Protein AF-A0A0P7UTW6-F1 (afdb_monomer_lite)

pLDDT: mean 82.5, std 15.37, range [36.78, 97.5]

Foldseek 3Di:
DFQPQWDWDKDWDPDPPQQATKIKIWIARNPPRDTLDIDIGGSWADPKAWDDDGQKIKIWIQRSVVRFIKIKMKGWAPPPDDDDPPDDDPVPDPDRTDIDMDMDTDHFDFDYKYWDDDPVRPDQIWIWTFTPDVPDPPWTKIWTWRDDPVDTDIDTDGD

Sequence (159 aa):
YLNPNLLAVVTESVDTHQERSFVGVFLIDGVTGRIIHEAVQRKARGPIHLVHSENWVVYEYWNAKSRRNEFSVLELFEGTELYNSTVFSSLDRPHLPQVLQQSYIFPSSISTMEATLTEKGITSRHLLGQCCLGMGPTYHTFVAVAVSIQKLYSLFYVT

Secondary structure (DSSP, 8-state):
---TTEEEEEEE-S---TTT-EEEEEEEETTT--EEEEEEEETEEEEEEEEEETTEEEEEEEETTTTEEEEEEEEEE--SS-S-SS---STT--SPPEEEEEEEEESS-EEEEEE---TTS-SPP-EEEEE--SSTTT--EEEEEEEETTEEEEEEE--

Organism: Scleropages formosus (NCBI:txid113540)

InterPro domains:
  IPR011678 ER membrane protein complex subunit 1, C-terminal [PF07774] (1-128)
  IPR026895 ER membrane protein complex subunit 1 [PTHR21573] (1-128)

Structure (mmCIF, N/CA/C/O backbone):
data_AF-A0A0P7UTW6-F1
#
_entry.id   AF-A0A0P7UTW6-F1
#
loop_
_atom_site.group_PDB
_atom_site.id
_atom_site.type_symbol
_atom_site.label_atom_id
_atom_site.label_alt_id
_atom_site.label_comp_id
_atom_site.label_asym_id
_atom_site.label_entity_id
_atom_site.label_seq_id
_atom_site.pdbx_PDB_ins_code
_atom_site.Cartn_x
_atom_site.Cartn_y
_atom_site.Cartn_z
_atom_site.occupancy
_atom_site.B_iso_or_equiv
_atom_site.auth_seq_id
_atom_site.auth_comp_id
_atom_site.auth_asym_id
_atom_site.auth_atom_id
_atom_site.pdbx_PDB_model_num
ATOM 1 N N . TYR A 1 1 ? -11.214 4.883 7.685 1.00 86.38 1 TYR A N 1
ATOM 2 C CA . TYR A 1 1 ? -11.867 3.596 7.396 1.00 86.38 1 TYR A CA 1
ATOM 3 C C . TYR A 1 1 ? -10.992 2.495 7.928 1.00 86.38 1 TYR A C 1
ATOM 5 O O . TYR A 1 1 ? -9.872 2.358 7.458 1.00 86.38 1 TYR A O 1
ATOM 13 N N . LEU A 1 2 ? -11.464 1.768 8.935 1.00 89.38 2 LEU A N 1
ATOM 14 C CA . LEU A 1 2 ? -10.691 0.706 9.580 1.00 89.38 2 LEU A CA 1
ATOM 15 C C . LEU A 1 2 ? -11.456 -0.603 9.443 1.00 89.38 2 LEU A C 1
ATOM 17 O O . LEU A 1 2 ? -12.389 -0.850 10.198 1.00 89.38 2 LEU A O 1
ATOM 21 N N . ASN A 1 3 ? -11.075 -1.415 8.459 1.00 91.69 3 ASN A N 1
ATOM 22 C CA . ASN A 1 3 ? -11.655 -2.737 8.260 1.00 91.69 3 ASN A CA 1
ATOM 23 C C . ASN A 1 3 ? -10.641 -3.813 8.691 1.00 91.69 3 ASN A C 1
ATOM 25 O O . ASN A 1 3 ? -9.650 -4.005 7.986 1.00 91.69 3 ASN A O 1
ATOM 29 N N . PRO A 1 4 ? -10.873 -4.534 9.807 1.00 91.50 4 PRO A N 1
ATOM 30 C CA . PRO A 1 4 ? -9.978 -5.594 10.275 1.00 91.50 4 PRO A CA 1
ATOM 31 C C . PRO A 1 4 ? -9.898 -6.784 9.309 1.00 91.50 4 PRO A C 1
ATOM 33 O O . PRO A 1 4 ? -8.941 -7.548 9.362 1.00 91.50 4 PRO A O 1
ATOM 36 N N . ASN A 1 5 ? -10.875 -6.926 8.411 1.00 93.94 5 ASN A N 1
ATOM 37 C CA . ASN A 1 5 ? -10.941 -7.990 7.415 1.00 93.94 5 ASN A CA 1
ATOM 38 C C . ASN A 1 5 ? -10.420 -7.536 6.040 1.00 93.94 5 ASN A C 1
ATOM 40 O O . ASN A 1 5 ? -10.678 -8.205 5.040 1.00 93.94 5 ASN A O 1
ATOM 44 N N . LEU A 1 6 ? -9.746 -6.384 5.950 1.00 94.75 6 LEU A N 1
ATOM 45 C CA . LEU A 1 6 ? -9.237 -5.859 4.686 1.00 94.75 6 LEU A CA 1
ATOM 46 C C . LEU A 1 6 ? -7.966 -6.594 4.256 1.00 94.75 6 LEU A C 1
ATOM 48 O O . LEU A 1 6 ? -6.968 -6.628 4.976 1.00 94.75 6 LEU A O 1
ATOM 52 N N . LEU A 1 7 ? -7.992 -7.126 3.041 1.00 96.19 7 LEU A N 1
ATOM 53 C CA . LEU A 1 7 ? -6.868 -7.779 2.391 1.00 96.19 7 LEU A CA 1
ATOM 54 C C . LEU A 1 7 ? -6.350 -6.890 1.262 1.00 96.19 7 LEU A C 1
ATOM 56 O O . LEU A 1 7 ? -7.121 -6.433 0.420 1.00 96.19 7 LEU A O 1
ATOM 60 N N . ALA A 1 8 ? -5.038 -6.669 1.234 1.00 96.62 8 ALA A N 1
ATOM 61 C CA . ALA A 1 8 ? -4.359 -6.006 0.130 1.00 96.62 8 ALA A CA 1
ATOM 62 C C . ALA A 1 8 ? -3.700 -7.066 -0.759 1.00 96.62 8 ALA A C 1
ATOM 64 O O . ALA A 1 8 ? -2.829 -7.810 -0.311 1.00 96.62 8 ALA A O 1
ATOM 65 N N . VAL A 1 9 ? -4.128 -7.137 -2.016 1.00 96.81 9 VAL A N 1
ATOM 66 C CA . VAL A 1 9 ? -3.636 -8.092 -3.010 1.00 96.81 9 VAL A CA 1
ATOM 67 C C . VAL A 1 9 ? -2.893 -7.334 -4.097 1.00 96.81 9 VAL A C 1
ATOM 69 O O . VAL A 1 9 ? -3.399 -6.352 -4.636 1.00 96.81 9 VAL A O 1
ATOM 72 N N . VAL A 1 10 ? -1.698 -7.809 -4.436 1.00 96.38 10 VAL A N 1
ATOM 73 C CA . VAL A 1 10 ? -0.887 -7.281 -5.536 1.00 96.38 10 VAL A CA 1
ATOM 74 C C . VAL A 1 10 ? -0.854 -8.292 -6.666 1.00 96.38 10 VAL A C 1
ATOM 76 O O . VAL A 1 10 ? -0.728 -9.493 -6.444 1.00 96.38 10 VAL A O 1
ATOM 79 N N . THR A 1 11 ? -0.923 -7.786 -7.888 1.00 95.69 11 THR A N 1
ATOM 80 C CA . THR A 1 11 ? -0.777 -8.553 -9.120 1.00 95.69 11 THR A CA 1
ATOM 81 C C . THR A 1 11 ? 0.226 -7.863 -10.032 1.00 95.69 11 THR A C 1
ATOM 83 O O . THR A 1 11 ? 0.284 -6.634 -10.094 1.00 95.69 11 THR A O 1
ATOM 86 N N . GLU A 1 12 ? 1.004 -8.655 -10.757 1.00 94.75 12 GLU A N 1
ATOM 87 C CA . GLU A 1 12 ? 1.917 -8.177 -11.790 1.00 94.75 12 GLU A CA 1
ATOM 88 C C . GLU A 1 12 ? 1.502 -8.768 -13.138 1.00 94.75 12 GLU A C 1
ATOM 90 O O . GLU A 1 12 ? 1.070 -9.919 -13.236 1.00 94.75 12 GLU A O 1
ATOM 95 N N . SER A 1 13 ? 1.619 -7.969 -14.194 1.00 93.94 13 SER A N 1
ATOM 96 C CA . SER A 1 13 ? 1.396 -8.421 -15.561 1.00 93.94 13 SER A CA 1
ATOM 97 C C . SER A 1 13 ? 2.391 -9.507 -15.974 1.00 93.94 13 SER A C 1
ATOM 99 O O . SER A 1 13 ? 3.598 -9.337 -15.819 1.00 93.94 13 SER A O 1
ATOM 101 N N . VAL A 1 14 ? 1.901 -10.558 -16.636 1.00 90.69 14 VAL A N 1
ATOM 102 C CA . VAL A 1 14 ? 2.757 -11.592 -17.249 1.00 90.69 14 VAL A CA 1
ATOM 103 C C . VAL A 1 14 ? 3.581 -11.028 -18.418 1.00 90.69 14 VAL A C 1
ATOM 105 O O . VAL A 1 14 ? 4.693 -11.483 -18.680 1.00 90.69 14 VAL A O 1
ATOM 108 N N . ASP A 1 15 ? 3.051 -10.022 -19.123 1.00 87.00 15 ASP A N 1
ATOM 109 C CA . ASP A 1 15 ? 3.775 -9.342 -20.198 1.00 87.00 15 ASP A CA 1
ATOM 110 C C . ASP A 1 15 ? 4.832 -8.395 -19.613 1.00 87.00 15 ASP A C 1
ATOM 112 O O . ASP A 1 15 ? 4.528 -7.343 -19.047 1.00 87.00 15 ASP A O 1
ATOM 116 N N . THR A 1 16 ? 6.100 -8.771 -19.768 1.00 78.62 16 THR A N 1
ATOM 117 C CA . THR A 1 16 ? 7.243 -7.995 -19.274 1.00 78.62 16 THR A CA 1
ATOM 118 C C . THR A 1 16 ? 7.631 -6.845 -20.205 1.00 78.62 16 THR A C 1
ATOM 120 O O . THR A 1 16 ? 8.528 -6.060 -19.867 1.00 78.62 16 THR A O 1
ATOM 123 N N . HIS A 1 17 ? 6.971 -6.691 -21.361 1.00 88.31 17 HIS A N 1
ATOM 124 C CA . HIS A 1 17 ? 7.241 -5.601 -22.291 1.00 88.31 17 HIS A CA 1
ATOM 125 C C . HIS A 1 17 ? 6.929 -4.242 -21.647 1.00 88.31 17 HIS A C 1
ATOM 127 O O . HIS A 1 17 ? 5.834 -4.012 -21.137 1.00 88.31 17 HIS A O 1
ATOM 133 N N . GLN A 1 18 ? 7.878 -3.301 -21.713 1.00 81.69 18 GLN A N 1
ATOM 134 C CA . GLN A 1 18 ? 7.827 -2.018 -20.983 1.00 81.69 18 GLN A CA 1
ATOM 135 C C . GLN A 1 18 ? 6.561 -1.188 -21.250 1.00 81.69 18 GLN A C 1
ATOM 137 O O . GLN A 1 18 ? 6.152 -0.375 -20.424 1.00 81.69 18 GLN A O 1
ATOM 142 N N . GLU A 1 19 ? 5.952 -1.355 -22.422 1.00 86.69 19 GLU A N 1
ATOM 143 C CA . GLU A 1 19 ? 4.751 -0.611 -22.802 1.00 86.69 19 GLU A CA 1
ATOM 144 C C . GLU A 1 19 ? 3.444 -1.235 -22.319 1.00 86.69 19 GLU A C 1
ATOM 146 O O . GLU A 1 19 ? 2.432 -0.537 -22.254 1.00 86.69 19 GLU A O 1
ATOM 151 N N . ARG A 1 20 ? 3.467 -2.532 -22.004 1.00 90.56 20 ARG A N 1
ATOM 152 C CA . ARG A 1 20 ? 2.290 -3.331 -21.650 1.00 90.56 20 ARG A CA 1
ATOM 153 C C . ARG A 1 20 ? 2.309 -3.792 -20.201 1.00 90.56 20 ARG A C 1
ATOM 155 O O . ARG A 1 20 ? 1.264 -4.201 -19.707 1.00 90.56 20 ARG A O 1
ATOM 162 N N . SER A 1 21 ? 3.453 -3.683 -19.529 1.00 94.06 21 SER A N 1
ATOM 163 C CA . SER A 1 21 ? 3.573 -4.084 -18.139 1.00 94.06 21 SER A CA 1
ATOM 164 C C . SER A 1 21 ? 2.696 -3.223 -17.232 1.00 94.06 21 SER A C 1
ATOM 166 O O . SER A 1 21 ? 2.533 -2.016 -17.452 1.00 94.06 21 SER A O 1
ATOM 168 N N . PHE A 1 22 ? 2.116 -3.830 -16.207 1.00 95.69 22 PHE A N 1
ATOM 169 C CA . PHE A 1 22 ? 1.340 -3.129 -15.196 1.00 95.69 22 PHE A CA 1
ATOM 170 C C . PHE A 1 22 ? 1.380 -3.866 -13.861 1.00 95.69 22 PHE A C 1
ATOM 172 O O . PHE A 1 22 ? 1.586 -5.078 -13.802 1.00 95.69 22 PHE A O 1
ATOM 179 N N . VAL A 1 23 ? 1.141 -3.110 -12.795 1.00 96.12 23 VAL A N 1
ATOM 180 C CA . VAL A 1 23 ? 0.958 -3.628 -11.439 1.00 96.12 23 VAL A CA 1
ATOM 181 C C . VAL A 1 23 ? -0.441 -3.248 -10.979 1.00 96.12 23 VAL A C 1
ATOM 183 O O . VAL A 1 23 ? -0.812 -2.076 -11.044 1.00 96.12 23 VAL A O 1
ATOM 186 N N . GLY A 1 24 ? -1.229 -4.233 -10.559 1.00 96.50 24 GLY A N 1
ATOM 187 C CA . GLY A 1 24 ? -2.572 -4.037 -10.016 1.00 96.50 24 GLY A CA 1
ATOM 188 C C . GLY A 1 24 ? -2.582 -4.252 -8.507 1.00 96.50 24 GLY A C 1
ATOM 189 O O . GLY A 1 24 ? -2.063 -5.260 -8.032 1.00 96.50 24 GLY A O 1
ATOM 190 N N . VAL A 1 25 ? -3.187 -3.330 -7.765 1.00 97.31 25 VAL A N 1
ATOM 191 C CA . VAL A 1 25 ? -3.401 -3.415 -6.317 1.00 97.31 25 VAL A CA 1
ATOM 192 C C . VAL A 1 25 ? -4.899 -3.427 -6.047 1.00 97.31 25 VAL A C 1
ATOM 194 O O . VAL A 1 25 ? -5.615 -2.509 -6.442 1.00 97.31 25 VAL A O 1
ATOM 197 N N . PHE A 1 26 ? -5.364 -4.459 -5.351 1.00 97.50 26 PHE A N 1
ATOM 198 C CA . PHE A 1 26 ? -6.766 -4.669 -5.012 1.00 97.50 26 PHE A CA 1
ATOM 199 C C . PHE A 1 26 ? -6.928 -4.700 -3.498 1.00 97.50 26 PHE A C 1
ATOM 201 O O . PHE A 1 26 ? -6.251 -5.461 -2.808 1.00 97.50 26 PHE A O 1
ATOM 208 N N . LEU A 1 27 ? -7.845 -3.888 -2.984 1.00 96.88 27 LEU A N 1
ATOM 209 C CA . LEU A 1 27 ? -8.267 -3.928 -1.590 1.00 96.88 27 LEU A CA 1
ATOM 210 C C . LEU A 1 27 ? -9.586 -4.683 -1.525 1.00 96.88 27 LEU A C 1
ATOM 212 O O . LEU A 1 27 ? -10.569 -4.251 -2.126 1.00 96.88 27 LEU A O 1
ATOM 216 N N . ILE A 1 28 ? -9.604 -5.815 -0.832 1.00 96.44 28 ILE A N 1
ATOM 217 C CA . ILE A 1 28 ? -10.724 -6.756 -0.820 1.00 96.44 28 ILE A CA 1
ATOM 218 C C . ILE A 1 28 ? -11.169 -6.969 0.622 1.00 96.44 28 ILE A C 1
ATOM 220 O O . ILE A 1 28 ? -10.345 -7.162 1.512 1.00 96.44 28 ILE A O 1
ATOM 224 N N . ASP A 1 29 ? -12.473 -6.942 0.866 1.00 95.00 29 ASP A N 1
ATOM 225 C CA . ASP A 1 29 ? -13.025 -7.383 2.143 1.00 95.00 29 ASP A CA 1
ATOM 226 C C . ASP A 1 29 ? -13.030 -8.919 2.192 1.00 95.00 29 ASP A C 1
ATOM 228 O O . ASP A 1 29 ? -13.682 -9.573 1.380 1.00 95.00 29 ASP A O 1
ATOM 232 N N . GLY A 1 30 ? -12.293 -9.500 3.137 1.00 94.56 30 GLY A N 1
ATOM 233 C CA . GLY A 1 30 ? -12.125 -10.948 3.257 1.00 94.56 30 GLY A CA 1
ATOM 234 C C . GLY A 1 30 ? -13.375 -11.709 3.712 1.00 94.56 30 GLY A C 1
ATOM 235 O O . GLY A 1 30 ? -13.420 -12.925 3.555 1.00 94.56 30 GLY A O 1
ATOM 236 N N . VAL A 1 31 ? -14.392 -11.027 4.252 1.00 94.62 31 VAL A N 1
ATOM 237 C CA . VAL A 1 31 ? -15.654 -11.656 4.676 1.00 94.62 31 VAL A CA 1
ATOM 238 C C . VAL A 1 31 ? -16.647 -11.693 3.520 1.00 94.62 31 VAL A C 1
ATOM 240 O O . VAL A 1 31 ? -17.252 -12.727 3.253 1.00 94.62 31 VAL A O 1
ATOM 243 N N . THR A 1 32 ? -16.823 -10.569 2.826 1.00 92.69 32 THR A N 1
ATOM 244 C CA . THR A 1 32 ? -17.813 -10.437 1.739 1.00 92.69 32 THR A CA 1
ATOM 245 C C . THR A 1 32 ? -17.249 -10.748 0.355 1.00 92.69 32 THR A C 1
ATOM 247 O O . THR A 1 32 ? -18.015 -10.970 -0.580 1.00 92.69 32 THR A O 1
ATOM 250 N N . GLY A 1 33 ? -15.925 -10.717 0.190 1.00 92.81 33 GLY A N 1
ATOM 251 C CA . GLY A 1 33 ? -15.256 -10.781 -1.111 1.00 92.81 33 GLY A CA 1
ATOM 252 C C . GLY A 1 33 ? -15.395 -9.502 -1.944 1.00 92.81 33 GLY A C 1
ATOM 253 O O . GLY A 1 33 ? -14.993 -9.476 -3.107 1.00 92.81 33 GLY A O 1
ATOM 254 N N . ARG A 1 34 ? -15.975 -8.429 -1.389 1.00 93.69 34 ARG A N 1
ATOM 255 C CA . ARG A 1 34 ? -16.195 -7.175 -2.116 1.00 93.69 34 ARG A CA 1
ATOM 256 C C . ARG A 1 34 ? -14.867 -6.462 -2.365 1.00 93.69 34 ARG A C 1
ATOM 258 O O . ARG A 1 34 ? -14.096 -6.235 -1.434 1.00 93.69 34 ARG A O 1
ATOM 265 N N . ILE A 1 35 ? -14.643 -6.035 -3.606 1.00 95.25 35 ILE A N 1
ATOM 266 C CA . ILE A 1 35 ? -13.527 -5.147 -3.949 1.00 95.25 35 ILE A CA 1
ATOM 267 C C . ILE A 1 35 ? -13.867 -3.743 -3.441 1.00 95.25 35 ILE A C 1
ATOM 269 O O . ILE A 1 35 ? -14.822 -3.111 -3.894 1.00 95.25 35 ILE A O 1
ATOM 273 N N . ILE A 1 36 ? -13.095 -3.283 -2.462 1.00 94.38 36 ILE A N 1
ATOM 274 C CA . ILE A 1 36 ? -13.198 -1.963 -1.840 1.00 94.38 36 ILE A CA 1
ATOM 275 C C . ILE A 1 36 ? -12.535 -0.904 -2.720 1.00 94.38 36 ILE A C 1
ATOM 277 O O . ILE A 1 36 ? -13.069 0.192 -2.875 1.00 94.38 36 ILE A O 1
ATOM 281 N N . HIS A 1 37 ? -11.376 -1.230 -3.292 1.00 95.88 37 HIS A N 1
ATOM 282 C CA . HIS A 1 37 ? -10.632 -0.335 -4.169 1.00 95.88 37 HIS A CA 1
ATOM 283 C C . HIS A 1 37 ? -9.741 -1.120 -5.131 1.00 95.88 37 HIS A C 1
ATOM 285 O O . HIS A 1 37 ? -9.220 -2.177 -4.779 1.00 95.88 37 HIS A O 1
ATOM 291 N N . GLU A 1 38 ? -9.536 -0.563 -6.318 1.00 96.62 38 GLU A N 1
ATOM 292 C CA . GLU A 1 38 ? -8.622 -1.068 -7.336 1.00 96.62 38 GLU A CA 1
ATOM 293 C C . GLU A 1 38 ? -7.739 0.086 -7.818 1.00 96.62 38 GLU A C 1
ATOM 295 O O . GLU A 1 38 ? -8.242 1.144 -8.202 1.00 96.62 38 GLU A O 1
ATOM 300 N N . ALA A 1 39 ? -6.427 -0.137 -7.824 1.00 96.19 39 ALA A N 1
ATOM 301 C CA . ALA A 1 39 ? -5.441 0.781 -8.373 1.00 96.19 39 ALA A CA 1
ATOM 302 C C . ALA A 1 39 ? -4.554 0.042 -9.378 1.00 96.19 39 ALA A C 1
ATOM 304 O O . ALA A 1 39 ? -3.957 -0.983 -9.056 1.00 96.19 39 ALA A O 1
ATOM 305 N N . VAL A 1 40 ? -4.431 0.579 -10.594 1.00 96.06 40 VAL A N 1
ATOM 306 C CA . VAL A 1 40 ? -3.594 -0.006 -11.651 1.00 96.06 40 VAL A CA 1
ATOM 307 C C . VAL A 1 40 ? -2.489 0.966 -12.043 1.00 96.06 40 VAL A C 1
ATOM 309 O O . VAL A 1 40 ? -2.743 2.031 -12.609 1.00 96.06 40 VAL A O 1
ATOM 312 N N . GLN A 1 41 ? -1.244 0.567 -11.797 1.00 95.56 41 GLN A N 1
ATOM 313 C CA . GLN A 1 41 ? -0.052 1.288 -12.222 1.00 95.56 41 GLN A CA 1
ATOM 314 C C . GLN A 1 41 ? 0.401 0.784 -13.588 1.00 95.56 41 GLN A C 1
ATOM 316 O O . GLN A 1 41 ? 0.868 -0.344 -13.744 1.00 95.56 41 GLN A O 1
ATOM 321 N N . ARG A 1 42 ? 0.248 1.628 -14.611 1.00 94.88 42 ARG A N 1
ATOM 322 C CA . ARG A 1 42 ? 0.636 1.301 -15.991 1.00 94.88 42 ARG A CA 1
ATOM 323 C C . ARG A 1 42 ? 2.130 1.521 -16.183 1.00 94.88 42 ARG A C 1
ATOM 325 O O . ARG A 1 42 ? 2.682 2.491 -15.672 1.00 94.88 42 ARG A O 1
ATOM 332 N N . LYS A 1 43 ? 2.759 0.685 -17.011 1.00 94.88 43 LYS A N 1
ATOM 333 C CA . LYS A 1 43 ? 4.210 0.696 -17.247 1.00 94.88 43 LYS A CA 1
ATOM 334 C C . LYS A 1 43 ? 4.985 0.542 -15.935 1.00 94.88 43 LYS A C 1
ATOM 336 O O . LYS A 1 43 ? 6.014 1.182 -15.749 1.00 94.88 43 LYS A O 1
ATOM 341 N N . ALA A 1 44 ? 4.469 -0.282 -15.028 1.00 94.56 44 ALA A N 1
ATOM 342 C CA . ALA A 1 44 ? 5.098 -0.642 -13.763 1.00 94.56 44 ALA A CA 1
ATOM 343 C C . ALA A 1 44 ? 5.564 -2.103 -13.812 1.00 94.56 44 ALA A C 1
ATOM 345 O O . ALA A 1 44 ? 5.007 -2.888 -14.586 1.00 94.56 44 ALA A O 1
ATOM 346 N N . ARG A 1 45 ? 6.603 -2.442 -13.043 1.00 93.19 45 ARG A N 1
ATOM 347 C CA . ARG A 1 45 ? 7.156 -3.799 -12.894 1.00 93.19 45 ARG A CA 1
ATOM 348 C C . ARG A 1 45 ? 7.653 -4.033 -11.472 1.00 93.19 45 ARG A C 1
ATOM 350 O O . ARG A 1 45 ? 7.919 -3.068 -10.753 1.00 93.19 45 ARG A O 1
ATOM 357 N N . GLY A 1 46 ? 7.789 -5.302 -11.108 1.00 88.12 46 GLY A N 1
ATOM 358 C CA . GLY A 1 46 ? 8.381 -5.724 -9.850 1.00 88.12 46 GLY A CA 1
ATOM 359 C C . GLY A 1 46 ? 9.912 -5.637 -9.802 1.00 88.12 46 GLY A C 1
ATOM 360 O O . GLY A 1 46 ? 10.551 -5.286 -10.803 1.00 88.12 46 GLY A O 1
ATOM 361 N N . PRO A 1 47 ? 10.513 -5.959 -8.640 1.00 90.88 47 PRO A N 1
ATOM 362 C CA . PRO A 1 47 ? 9.860 -6.503 -7.439 1.00 90.88 47 PRO A CA 1
ATOM 363 C C . PRO A 1 47 ? 8.888 -5.506 -6.788 1.00 90.88 47 PRO A C 1
ATOM 365 O O . PRO A 1 47 ? 9.099 -4.303 -6.875 1.00 90.88 47 PRO A O 1
ATOM 368 N N . ILE A 1 48 ? 7.788 -6.009 -6.214 1.00 92.88 48 ILE A N 1
ATOM 369 C CA . ILE A 1 48 ? 6.780 -5.180 -5.536 1.00 92.88 48 ILE A CA 1
ATOM 370 C C . ILE A 1 48 ? 6.822 -5.498 -4.051 1.00 92.88 48 ILE A C 1
ATOM 372 O O . ILE A 1 48 ? 6.616 -6.645 -3.648 1.00 92.88 48 ILE A O 1
ATOM 376 N N . HIS A 1 49 ? 7.033 -4.471 -3.240 1.00 92.81 49 HI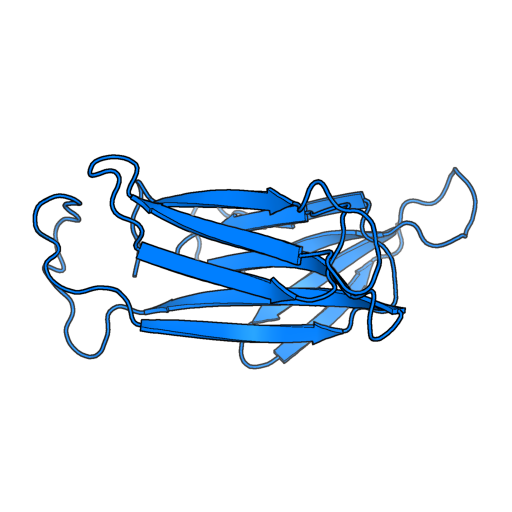S A N 1
ATOM 377 C CA . HIS A 1 49 ? 6.928 -4.562 -1.790 1.00 92.81 49 HIS A CA 1
ATOM 378 C C . HIS A 1 49 ? 5.660 -3.847 -1.348 1.00 92.81 49 HIS A C 1
ATOM 380 O O . HIS A 1 49 ? 5.477 -2.680 -1.680 1.00 92.81 49 HIS A O 1
ATOM 386 N N . LEU A 1 50 ? 4.783 -4.532 -0.610 1.00 93.94 50 LEU A N 1
ATOM 387 C CA . LEU A 1 50 ? 3.537 -3.966 -0.094 1.00 93.94 50 LEU A CA 1
ATOM 388 C C . LEU A 1 50 ? 3.490 -4.087 1.426 1.00 93.94 50 LEU A C 1
ATOM 390 O O . LEU A 1 50 ? 3.739 -5.153 1.981 1.00 93.94 50 LEU A O 1
ATOM 394 N N . VAL A 1 51 ? 3.106 -2.996 2.081 1.00 93.75 51 VAL A N 1
ATOM 395 C CA . VAL A 1 51 ? 2.790 -2.943 3.507 1.00 93.75 51 VAL A CA 1
ATOM 396 C C . VAL A 1 51 ? 1.383 -2.388 3.667 1.00 93.75 51 VAL A C 1
ATOM 398 O O . VAL A 1 51 ? 1.056 -1.319 3.154 1.00 93.75 51 VAL A O 1
ATOM 401 N N . HIS A 1 52 ? 0.553 -3.121 4.399 1.00 93.31 52 HIS A N 1
ATOM 402 C CA . HIS A 1 52 ? -0.781 -2.701 4.807 1.00 93.31 52 HIS A CA 1
ATOM 403 C C . HIS A 1 52 ? -0.785 -2.482 6.321 1.00 93.31 52 HIS A C 1
ATOM 405 O O . HIS A 1 52 ? -0.330 -3.340 7.080 1.00 93.31 52 HIS A O 1
ATOM 411 N N . SER A 1 53 ? -1.276 -1.326 6.764 1.00 89.62 53 SER A N 1
ATOM 412 C CA . SER A 1 53 ? -1.364 -0.978 8.179 1.00 89.62 53 SER A CA 1
ATOM 413 C C . SER A 1 53 ? -2.587 -0.110 8.438 1.00 89.62 53 SER A C 1
ATOM 415 O O . SER A 1 53 ? -2.754 0.921 7.799 1.00 89.62 53 SER A O 1
ATOM 417 N N . GLU A 1 54 ? -3.413 -0.488 9.414 1.00 88.56 54 GLU A N 1
ATOM 418 C CA . GLU A 1 54 ? -4.609 0.269 9.818 1.00 88.56 54 GLU A CA 1
ATOM 419 C C . GLU A 1 54 ? -5.535 0.631 8.643 1.00 88.56 54 GLU A C 1
ATOM 421 O O . GLU A 1 54 ? -6.299 -0.208 8.172 1.00 88.56 54 GLU A O 1
ATOM 426 N N . ASN A 1 55 ? -5.507 1.893 8.209 1.00 90.88 55 ASN A N 1
ATOM 427 C CA . ASN A 1 55 ? -6.315 2.445 7.130 1.00 90.88 55 ASN A CA 1
ATOM 428 C C . ASN A 1 55 ? -5.487 2.804 5.892 1.00 90.88 55 ASN A C 1
ATOM 430 O O . ASN A 1 55 ? -6.013 3.483 5.010 1.00 90.88 55 ASN A O 1
ATOM 434 N N . TRP A 1 56 ? -4.210 2.424 5.833 1.00 92.38 56 TRP A N 1
ATOM 435 C CA . TRP A 1 56 ? -3.316 2.803 4.750 1.00 92.38 56 TRP A CA 1
ATOM 436 C C . TRP A 1 56 ? -2.539 1.625 4.173 1.00 92.38 56 TRP A C 1
ATOM 438 O O . TRP A 1 56 ? -2.208 0.647 4.843 1.00 92.38 56 TRP A O 1
ATOM 448 N N . VAL A 1 57 ? -2.239 1.732 2.885 1.00 94.38 57 VAL A N 1
ATOM 449 C CA . VAL A 1 57 ? -1.462 0.754 2.132 1.00 94.38 57 VAL A CA 1
ATOM 450 C C . VAL A 1 57 ? -0.369 1.494 1.389 1.00 94.38 57 VAL A C 1
ATOM 452 O O . VAL A 1 57 ? -0.643 2.435 0.649 1.00 94.38 57 VAL A O 1
ATOM 455 N N . VAL A 1 58 ? 0.871 1.059 1.573 1.00 93.62 58 VAL A N 1
ATOM 456 C CA . VAL A 1 58 ? 2.024 1.552 0.822 1.00 93.62 58 VAL A CA 1
ATOM 457 C C . VAL A 1 58 ? 2.561 0.414 -0.014 1.00 93.62 58 VAL A C 1
ATOM 459 O O . VAL A 1 58 ? 2.752 -0.693 0.485 1.00 93.62 58 VAL A O 1
ATOM 462 N N . TYR A 1 59 ? 2.827 0.693 -1.280 1.00 94.44 59 TYR A N 1
ATOM 463 C CA . TYR A 1 59 ? 3.501 -0.246 -2.156 1.00 94.44 59 TYR A CA 1
ATOM 464 C C . TYR A 1 59 ? 4.562 0.450 -3.002 1.00 94.44 59 TYR A C 1
ATOM 466 O O . TYR A 1 59 ? 4.390 1.594 -3.427 1.00 94.44 59 TYR A O 1
ATOM 474 N N . GLU A 1 60 ? 5.667 -0.247 -3.220 1.00 93.44 60 GLU A N 1
ATOM 475 C CA . GLU A 1 60 ? 6.794 0.186 -4.042 1.00 93.44 60 GLU A CA 1
ATOM 476 C C . GLU A 1 60 ? 6.842 -0.628 -5.332 1.00 93.44 60 GLU A C 1
ATOM 478 O O . GLU A 1 60 ? 6.501 -1.810 -5.341 1.00 93.44 60 GLU A O 1
ATOM 483 N N . TYR A 1 61 ? 7.190 0.030 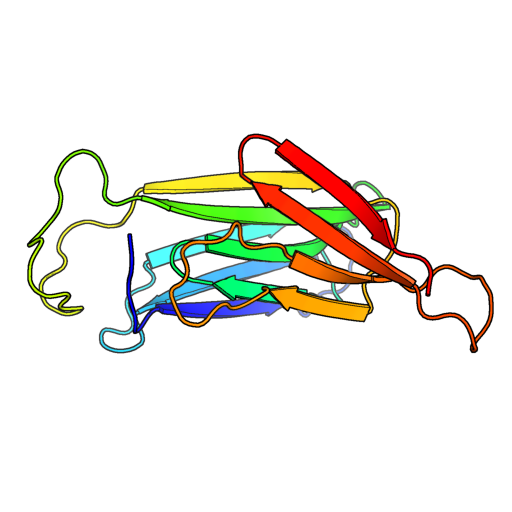-6.436 1.00 94.06 61 TYR A N 1
ATOM 484 C CA . TYR A 1 61 ? 7.347 -0.608 -7.738 1.00 94.06 61 TYR A CA 1
ATOM 485 C C . TYR A 1 61 ? 8.331 0.163 -8.621 1.00 94.06 61 TYR A C 1
ATOM 487 O O . TYR A 1 61 ? 8.562 1.366 -8.452 1.00 94.06 61 TYR A O 1
ATOM 495 N N . TRP A 1 62 ? 8.845 -0.512 -9.651 1.00 94.12 62 TRP A N 1
ATOM 496 C CA . TRP A 1 62 ? 9.654 0.114 -10.690 1.00 94.12 62 TRP A CA 1
ATOM 497 C C . TRP A 1 62 ? 8.771 0.711 -11.788 1.00 94.12 62 TRP A C 1
ATOM 499 O O . TRP A 1 62 ? 8.080 -0.010 -12.516 1.00 94.12 62 TRP A O 1
ATOM 509 N N . ASN A 1 63 ? 8.837 2.027 -11.988 1.00 94.44 63 ASN A N 1
ATOM 510 C CA . ASN A 1 63 ? 8.184 2.691 -13.112 1.00 94.44 63 ASN A CA 1
ATOM 511 C C . ASN A 1 63 ? 9.061 2.578 -14.372 1.00 94.44 63 ASN A C 1
ATOM 513 O O . ASN A 1 63 ? 10.081 3.253 -14.523 1.00 94.44 63 ASN A O 1
ATOM 517 N N . ALA A 1 64 ? 8.650 1.742 -15.326 1.00 92.94 64 ALA A N 1
ATOM 518 C CA . ALA A 1 64 ? 9.360 1.507 -16.580 1.00 92.94 64 ALA A CA 1
ATOM 519 C C . ALA A 1 64 ? 9.336 2.718 -17.529 1.00 92.94 64 ALA A C 1
ATOM 521 O O . ALA A 1 64 ? 10.253 2.868 -18.338 1.00 92.94 64 ALA A O 1
ATOM 522 N N . LYS A 1 65 ? 8.332 3.604 -17.424 1.00 92.69 65 LYS A N 1
ATOM 523 C CA . LYS A 1 65 ? 8.248 4.828 -18.241 1.00 92.69 65 LYS A CA 1
ATOM 524 C C . LYS A 1 65 ? 9.312 5.843 -17.831 1.00 92.69 65 LYS A C 1
ATOM 526 O O . LYS A 1 65 ? 9.967 6.419 -18.694 1.00 92.69 65 LYS A O 1
ATOM 531 N N . SER A 1 66 ? 9.446 6.088 -16.530 1.00 92.75 66 SER A N 1
ATOM 532 C CA . SER A 1 66 ? 10.362 7.089 -15.968 1.00 92.75 66 SER A CA 1
ATOM 533 C C . SER A 1 66 ? 11.700 6.508 -15.506 1.00 92.75 66 SER A C 1
ATOM 535 O O . SER A 1 66 ? 12.606 7.277 -15.196 1.00 92.75 66 SER A O 1
ATOM 537 N N . ARG A 1 67 ? 11.839 5.175 -15.511 1.00 92.62 67 ARG A N 1
ATOM 538 C CA . ARG A 1 67 ? 13.034 4.419 -15.108 1.00 92.62 67 ARG A CA 1
ATOM 539 C C . ARG A 1 67 ? 13.492 4.748 -13.684 1.00 92.62 67 ARG A C 1
ATOM 541 O O . ARG A 1 67 ? 14.656 5.080 -13.468 1.00 92.62 67 ARG A O 1
ATOM 548 N N . ARG A 1 68 ? 12.567 4.686 -12.727 1.00 92.69 68 ARG A N 1
ATOM 549 C CA . ARG A 1 68 ? 12.832 4.954 -11.304 1.00 92.69 68 ARG A CA 1
ATOM 550 C C . ARG A 1 68 ? 11.875 4.182 -10.400 1.00 92.69 68 ARG A C 1
ATOM 552 O O . ARG A 1 68 ? 10.803 3.783 -10.858 1.00 92.69 68 ARG A O 1
ATOM 559 N N . ASN A 1 69 ? 12.247 4.037 -9.130 1.00 90.94 69 ASN A N 1
ATOM 560 C CA . ASN A 1 69 ? 11.358 3.490 -8.108 1.00 90.94 69 ASN A CA 1
ATOM 561 C C . ASN A 1 69 ? 10.346 4.543 -7.672 1.00 90.94 69 ASN A C 1
ATOM 563 O O . ASN A 1 69 ? 10.677 5.722 -7.485 1.00 90.94 69 ASN A O 1
ATOM 567 N N . GLU A 1 70 ? 9.105 4.108 -7.518 1.00 91.81 70 GLU A N 1
ATOM 568 C CA . GLU A 1 70 ? 8.016 4.942 -7.043 1.00 91.81 70 GLU A CA 1
ATOM 569 C C . GLU A 1 70 ? 7.285 4.218 -5.911 1.00 91.81 70 GLU A C 1
ATOM 571 O O . GLU A 1 70 ? 6.933 3.044 -6.010 1.00 91.81 70 GLU A O 1
ATOM 576 N N . PHE A 1 71 ? 7.052 4.946 -4.825 1.00 91.56 71 PHE A N 1
ATOM 577 C CA . PHE A 1 71 ? 6.101 4.558 -3.799 1.00 91.56 71 PHE A CA 1
ATOM 578 C C . PHE A 1 71 ? 4.731 5.065 -4.179 1.00 91.56 71 PHE A C 1
ATOM 580 O O . PHE A 1 71 ? 4.591 6.184 -4.668 1.00 91.56 71 PHE A O 1
ATOM 587 N N . SER A 1 72 ? 3.703 4.285 -3.899 1.00 92.81 72 SER A N 1
ATOM 588 C CA . SER A 1 72 ? 2.327 4.756 -3.914 1.00 92.81 72 SER A CA 1
ATOM 589 C C . SER A 1 72 ? 1.653 4.426 -2.597 1.00 92.81 72 SER A C 1
ATOM 591 O O . SER A 1 72 ? 1.811 3.337 -2.050 1.00 92.81 72 SER A O 1
ATOM 593 N N . VAL A 1 73 ? 0.935 5.416 -2.086 1.00 93.00 73 VAL A N 1
ATOM 594 C CA . VAL A 1 73 ? 0.263 5.411 -0.794 1.00 93.00 73 VAL A CA 1
ATOM 595 C C . VAL A 1 73 ? -1.225 5.507 -1.059 1.00 93.00 73 VAL A C 1
ATOM 597 O O . VAL A 1 73 ? -1.652 6.376 -1.818 1.00 93.00 73 VAL A O 1
ATOM 600 N N . LEU A 1 74 ? -1.992 4.620 -0.442 1.00 93.94 74 LEU A N 1
ATOM 601 C CA . LEU A 1 74 ? -3.445 4.641 -0.396 1.00 93.94 74 LEU A CA 1
ATOM 602 C C . LEU A 1 74 ? -3.852 4.874 1.056 1.00 93.94 74 LEU A C 1
ATOM 604 O O . LEU A 1 74 ? -3.447 4.100 1.914 1.00 93.94 74 LEU A O 1
ATOM 608 N N . GLU A 1 75 ? -4.663 5.887 1.338 1.00 92.44 75 GLU A N 1
ATOM 609 C CA . GLU A 1 75 ? -5.297 6.079 2.650 1.00 92.44 75 GLU A CA 1
ATOM 610 C C . GLU A 1 75 ? -6.818 6.028 2.496 1.00 92.44 75 GLU A C 1
ATOM 612 O O . GLU A 1 75 ? -7.390 6.663 1.607 1.00 92.44 75 GLU A O 1
ATOM 617 N N . LEU A 1 76 ? -7.480 5.264 3.366 1.00 92.69 76 LEU A N 1
ATOM 618 C CA . LEU A 1 76 ? -8.918 5.032 3.327 1.00 92.69 76 LEU A CA 1
ATOM 619 C C . LEU A 1 76 ? -9.630 5.830 4.433 1.00 92.69 76 LEU A C 1
ATOM 621 O O . LEU A 1 76 ? -9.382 5.649 5.633 1.00 92.69 76 LEU A O 1
ATOM 625 N N . PHE A 1 77 ? -10.603 6.653 4.044 1.00 90.62 77 PHE A N 1
ATOM 626 C CA . PHE A 1 77 ? -11.379 7.526 4.927 1.00 90.62 77 PHE A CA 1
ATOM 627 C C . PHE A 1 77 ? -12.866 7.163 4.941 1.00 90.62 77 PHE A C 1
ATOM 629 O O . PHE A 1 77 ? -13.458 6.813 3.921 1.00 90.62 77 PHE A O 1
ATOM 636 N N . GLU A 1 78 ? -13.478 7.254 6.124 1.00 83.81 78 GLU A N 1
ATOM 637 C CA . GLU A 1 78 ? -14.924 7.065 6.330 1.00 83.81 78 GLU A CA 1
ATOM 638 C C . GLU A 1 78 ? -15.659 8.396 6.132 1.00 83.81 78 GLU A C 1
ATOM 640 O O . GLU A 1 78 ? -16.266 8.899 7.061 1.00 83.81 78 GLU A O 1
ATOM 645 N N . GLY A 1 79 ? -15.550 8.993 4.938 1.00 79.31 79 GLY A N 1
ATOM 646 C CA . GLY A 1 79 ? -16.296 10.199 4.541 1.00 79.31 79 GLY A CA 1
ATOM 647 C C . GLY A 1 79 ? -16.465 11.269 5.634 1.00 79.31 79 GLY A C 1
ATOM 648 O O . GLY A 1 79 ? -15.556 11.534 6.418 1.00 79.31 79 GLY A O 1
ATOM 649 N N . THR A 1 80 ? -17.639 11.906 5.664 1.00 72.00 80 THR A N 1
ATOM 650 C CA . THR A 1 80 ? -18.023 12.898 6.687 1.00 72.00 80 THR A CA 1
ATOM 651 C C . THR A 1 80 ? -18.842 12.303 7.833 1.00 72.00 80 THR A C 1
ATOM 653 O O . THR A 1 80 ? -18.947 12.923 8.887 1.00 72.00 80 THR A O 1
ATOM 656 N N . GLU A 1 81 ? -19.426 11.118 7.642 1.00 70.81 81 GLU A N 1
ATOM 657 C CA . GLU A 1 81 ? -20.276 10.446 8.626 1.00 70.81 81 GLU A CA 1
ATOM 658 C C . GLU A 1 81 ? -19.664 9.101 9.028 1.00 70.81 81 GLU A C 1
ATOM 660 O O . GLU A 1 81 ? -19.457 8.213 8.199 1.00 70.81 81 GLU A O 1
ATOM 665 N N . LEU A 1 82 ? -19.403 8.944 10.327 1.00 68.94 82 LEU A N 1
ATOM 666 C CA . LEU A 1 82 ? -18.944 7.687 10.909 1.00 68.94 82 LEU A CA 1
ATOM 667 C C . LEU A 1 82 ? -20.103 6.688 10.952 1.00 68.94 82 LEU A C 1
ATOM 669 O O . LEU A 1 82 ? -21.043 6.834 11.736 1.00 68.94 82 LEU A O 1
ATOM 673 N N . TYR A 1 83 ? -20.021 5.644 10.129 1.00 69.44 83 TYR A N 1
ATOM 674 C CA . TYR A 1 83 ? -21.003 4.566 10.147 1.00 69.44 83 TYR A CA 1
ATOM 675 C C . TYR A 1 83 ? -20.757 3.650 11.347 1.00 69.44 83 TYR A C 1
ATOM 677 O O . TYR A 1 83 ? -19.801 2.871 11.349 1.00 69.44 83 TYR A O 1
ATOM 685 N N . ASN A 1 84 ? -21.658 3.725 12.327 1.00 68.38 84 ASN A N 1
ATOM 686 C CA . ASN A 1 84 ? -21.679 2.923 13.551 1.00 68.38 84 ASN A CA 1
ATOM 687 C C . ASN A 1 84 ? -20.333 2.929 14.309 1.00 68.38 84 ASN A C 1
ATOM 689 O O . ASN A 1 84 ? -19.470 2.080 14.108 1.00 68.38 84 ASN A O 1
ATOM 693 N N . SER A 1 85 ? -20.162 3.895 15.214 1.00 69.00 85 SER A N 1
ATOM 694 C CA . SER A 1 85 ? -18.905 4.140 15.939 1.00 69.00 85 SER A CA 1
ATOM 695 C C . SER A 1 85 ? -18.541 3.085 16.993 1.00 69.00 85 SER A C 1
ATOM 697 O O . SER A 1 85 ? -17.457 3.158 17.566 1.00 69.00 85 SER A O 1
ATOM 699 N N . THR A 1 86 ? -19.432 2.130 17.279 1.00 77.25 86 THR A N 1
ATOM 700 C CA . THR A 1 86 ? -19.249 1.160 18.373 1.00 77.25 86 THR A CA 1
ATOM 701 C C . THR A 1 86 ? -18.710 -0.189 17.909 1.00 77.25 86 THR A C 1
ATOM 703 O O . THR A 1 86 ? -17.895 -0.785 18.609 1.00 77.25 86 THR A O 1
ATOM 706 N N . VAL A 1 87 ? -19.142 -0.679 16.742 1.00 78.94 87 VAL A N 1
ATOM 707 C CA . VAL A 1 87 ? -18.780 -2.010 16.236 1.00 78.94 87 VAL A CA 1
ATOM 708 C C . VAL A 1 87 ? -18.607 -1.972 14.722 1.00 78.94 87 VAL A C 1
ATOM 710 O O . VAL A 1 87 ? -19.475 -1.491 13.993 1.00 78.94 87 VAL A O 1
ATOM 713 N N . PHE A 1 88 ? -17.494 -2.533 14.248 1.00 84.19 88 PHE A N 1
ATOM 714 C CA . PHE A 1 88 ? -17.260 -2.755 12.826 1.00 84.19 88 PHE A CA 1
ATOM 715 C C . PHE A 1 88 ? -17.937 -4.057 12.360 1.00 84.19 88 PHE A C 1
ATOM 717 O O . PHE A 1 88 ? -17.691 -5.118 12.931 1.00 84.19 88 PHE A O 1
ATOM 724 N N . SER A 1 89 ? -18.739 -3.987 11.292 1.00 84.75 89 SER A N 1
ATOM 725 C CA . SER A 1 89 ? -19.336 -5.143 10.604 1.00 84.75 89 SER A CA 1
ATOM 726 C C . SER A 1 89 ? -19.087 -5.033 9.101 1.00 84.75 89 SER A C 1
ATOM 728 O O . SER A 1 89 ? -19.485 -4.046 8.484 1.00 84.75 89 SER A O 1
ATOM 730 N N . SER A 1 90 ? -18.456 -6.049 8.502 1.00 84.81 90 SER A N 1
ATOM 731 C CA . SER A 1 90 ? -18.236 -6.113 7.046 1.00 84.81 90 SER A CA 1
ATOM 732 C C . SER A 1 90 ? -19.539 -6.252 6.247 1.00 84.81 90 SER A C 1
ATOM 734 O O . SER A 1 90 ? -19.596 -5.828 5.096 1.00 84.81 90 SER A O 1
ATOM 736 N N . LEU A 1 91 ? -20.587 -6.838 6.839 1.00 86.19 91 LEU A N 1
ATOM 737 C CA . LEU A 1 91 ? -21.857 -7.120 6.155 1.00 86.19 91 LEU A CA 1
ATOM 738 C C . LEU A 1 91 ? -22.747 -5.879 6.043 1.00 86.19 91 LEU A C 1
ATOM 740 O O . LEU A 1 91 ? -23.470 -5.713 5.064 1.00 86.19 91 LEU A O 1
ATOM 744 N N . ASP A 1 92 ? -22.643 -4.978 7.017 1.00 81.88 92 ASP A N 1
ATOM 745 C CA . ASP A 1 92 ? -23.538 -3.833 7.156 1.00 81.88 92 ASP A CA 1
ATOM 746 C C . ASP A 1 92 ? -22.896 -2.537 6.645 1.00 81.88 92 ASP A C 1
ATOM 748 O O . ASP A 1 92 ? -23.189 -1.465 7.157 1.00 81.88 92 ASP A O 1
ATOM 752 N N . ARG A 1 93 ? -21.982 -2.599 5.666 1.00 78.56 93 ARG A N 1
ATOM 753 C CA . ARG A 1 93 ? -21.287 -1.422 5.105 1.00 78.56 93 ARG A CA 1
ATOM 754 C C . ARG A 1 93 ? -21.829 -1.077 3.705 1.00 78.56 93 ARG A C 1
ATOM 756 O O . ARG A 1 93 ? -21.324 -1.592 2.702 1.00 78.56 93 ARG A O 1
ATOM 763 N N . PRO A 1 94 ? -22.832 -0.180 3.592 1.00 75.56 94 PRO A N 1
ATOM 764 C CA . PRO A 1 94 ? -23.381 0.202 2.290 1.00 75.56 94 PRO A CA 1
ATOM 765 C C . PRO A 1 94 ? -22.405 1.071 1.480 1.00 75.56 94 PRO A C 1
ATOM 767 O O . PRO A 1 94 ? -22.298 0.915 0.261 1.00 75.56 94 PRO A O 1
ATOM 770 N N . HIS A 1 95 ? -21.660 1.953 2.152 1.00 83.31 95 HIS A N 1
ATOM 771 C CA . HIS A 1 95 ? -20.795 2.943 1.512 1.00 83.31 95 HIS A CA 1
ATOM 772 C C . HIS A 1 95 ? -19.345 2.469 1.405 1.00 83.31 95 HIS A C 1
ATOM 774 O O . HIS A 1 95 ? -18.779 1.926 2.355 1.00 83.31 95 HIS A O 1
ATOM 780 N N . LEU A 1 96 ? -18.742 2.715 0.241 1.00 88.62 96 LEU A N 1
ATOM 781 C CA . LEU A 1 96 ? -17.310 2.527 0.036 1.00 88.62 96 LEU A CA 1
ATOM 782 C C . LEU A 1 96 ? -16.530 3.680 0.686 1.00 88.62 96 LEU A C 1
ATOM 784 O O . LEU A 1 96 ? -17.014 4.815 0.693 1.00 88.62 96 LEU A O 1
ATOM 788 N N . PRO A 1 97 ? -15.328 3.415 1.219 1.00 91.69 97 PRO A N 1
ATOM 789 C CA . PRO A 1 97 ? -14.471 4.464 1.739 1.00 91.69 97 PRO A CA 1
ATOM 790 C C . PRO A 1 97 ? -13.989 5.395 0.631 1.00 91.69 97 PRO A C 1
ATOM 792 O O . PRO A 1 97 ? -13.793 4.994 -0.517 1.00 91.69 97 PRO A O 1
ATOM 795 N N . GLN A 1 98 ? -13.716 6.638 1.011 1.00 92.12 98 GLN A N 1
ATOM 796 C CA . GLN A 1 98 ? -12.976 7.556 0.161 1.00 92.12 98 GLN A CA 1
ATOM 797 C C . GLN A 1 98 ? -11.498 7.174 0.211 1.00 92.12 98 GLN A C 1
ATOM 799 O O . GLN A 1 98 ? -10.908 7.133 1.290 1.00 92.12 98 GLN A O 1
ATOM 804 N N . VAL A 1 99 ? -10.903 6.900 -0.948 1.00 93.38 99 VAL A N 1
ATOM 805 C CA . VAL A 1 99 ? -9.487 6.537 -1.049 1.00 93.38 99 VAL A CA 1
ATOM 806 C C . VAL A 1 99 ? -8.703 7.723 -1.587 1.00 93.38 99 VAL A C 1
ATOM 808 O O . VAL A 1 99 ? -8.994 8.225 -2.674 1.00 93.38 99 VAL A O 1
ATOM 811 N N . LEU A 1 100 ? -7.713 8.176 -0.822 1.00 92.81 100 LEU A N 1
ATOM 812 C CA . LEU A 1 100 ? -6.719 9.134 -1.286 1.00 92.81 100 LEU A CA 1
ATOM 813 C C . LEU A 1 100 ? -5.489 8.366 -1.755 1.00 92.81 100 LEU A C 1
ATOM 815 O O . LEU A 1 100 ? -4.959 7.542 -1.015 1.00 92.81 100 LEU A O 1
ATOM 819 N N . GLN A 1 101 ? -5.047 8.645 -2.979 1.00 92.88 101 GLN A N 1
ATOM 820 C CA . GLN A 1 101 ? -3.858 8.038 -3.561 1.00 92.88 101 GLN A CA 1
ATOM 821 C C . GLN A 1 101 ? -2.811 9.105 -3.858 1.00 92.88 101 GLN A C 1
ATOM 823 O O . GLN A 1 101 ? -3.108 10.101 -4.520 1.00 92.88 101 GLN A O 1
ATOM 828 N N . GLN A 1 102 ? -1.570 8.858 -3.446 1.00 91.12 102 GLN A N 1
ATOM 829 C CA . GLN A 1 102 ? -0.435 9.706 -3.795 1.00 91.12 102 GLN A CA 1
ATOM 830 C C . GLN A 1 102 ? 0.811 8.875 -4.085 1.00 91.12 102 GLN A C 1
ATOM 832 O O . GLN A 1 102 ? 1.088 7.898 -3.395 1.00 91.12 102 GLN A O 1
ATOM 837 N N . SER A 1 103 ? 1.570 9.281 -5.102 1.00 91.12 103 SER A N 1
ATOM 838 C CA . SER A 1 103 ? 2.807 8.614 -5.502 1.00 91.12 103 SER A CA 1
ATOM 839 C C . SER A 1 103 ? 4.018 9.518 -5.281 1.00 91.12 103 SER A C 1
ATOM 841 O O . SER A 1 103 ? 3.960 10.721 -5.541 1.00 91.12 103 SER A O 1
ATOM 843 N N . TYR A 1 104 ? 5.125 8.935 -4.827 1.00 89.38 104 TYR A N 1
ATO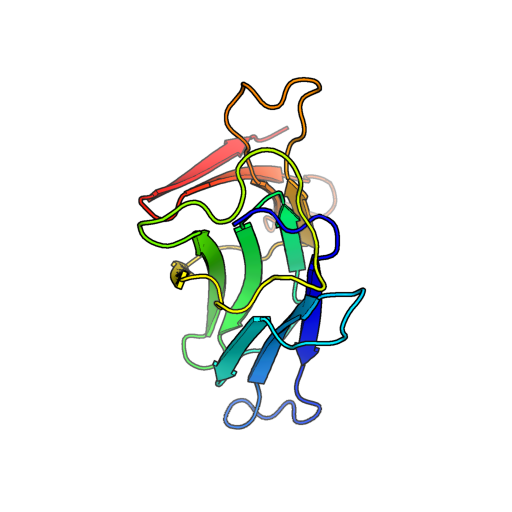M 844 C CA . TYR A 1 104 ? 6.390 9.617 -4.565 1.00 89.38 104 TYR A CA 1
ATOM 845 C C . TYR A 1 104 ? 7.543 8.881 -5.236 1.00 89.38 104 TYR A C 1
ATOM 847 O O . TYR A 1 104 ? 7.516 7.665 -5.383 1.00 89.38 104 TYR A O 1
ATOM 855 N N . ILE A 1 105 ? 8.581 9.619 -5.614 1.00 89.06 105 ILE A N 1
ATOM 856 C CA . ILE A 1 105 ? 9.785 9.047 -6.218 1.00 89.06 105 ILE A CA 1
ATOM 857 C C . ILE A 1 105 ? 10.757 8.658 -5.107 1.00 89.06 105 ILE A C 1
ATOM 859 O O . ILE A 1 105 ? 10.996 9.453 -4.196 1.00 89.06 105 ILE A O 1
ATOM 863 N N . PHE A 1 106 ? 11.360 7.475 -5.220 1.00 85.44 106 PHE A N 1
ATOM 864 C CA . PHE A 1 106 ? 12.413 7.021 -4.321 1.00 85.44 106 PHE A CA 1
ATOM 865 C C . PHE A 1 106 ? 13.699 6.714 -5.110 1.00 85.44 106 PHE A C 1
ATOM 867 O O . PHE A 1 106 ? 13.643 6.057 -6.150 1.00 85.44 106 PHE A O 1
ATOM 874 N N . PRO A 1 107 ? 14.870 7.220 -4.681 1.00 82.44 107 PRO A N 1
ATOM 875 C CA . PRO A 1 107 ? 16.090 7.174 -5.490 1.00 82.44 107 PRO A CA 1
ATOM 876 C C . PRO A 1 107 ? 16.818 5.825 -5.464 1.00 82.44 107 PRO A C 1
ATOM 878 O O . PRO A 1 107 ? 17.793 5.649 -6.189 1.00 82.44 107 PRO A O 1
ATOM 881 N N . SER A 1 108 ? 16.414 4.885 -4.612 1.00 83.00 108 SER A N 1
ATOM 882 C CA . SER A 1 108 ? 17.124 3.617 -4.411 1.00 83.00 108 SER A CA 1
ATOM 883 C C . SER A 1 108 ? 16.164 2.437 -4.429 1.00 83.00 108 SER A C 1
ATOM 885 O O . SER A 1 108 ? 14.962 2.623 -4.293 1.00 83.00 108 SER A O 1
ATOM 887 N N . SER A 1 109 ? 16.665 1.230 -4.670 1.00 82.31 109 SER A N 1
ATOM 888 C CA . SER A 1 109 ? 15.860 0.004 -4.640 1.00 82.31 109 SER A CA 1
ATOM 889 C C . SER A 1 109 ? 15.737 -0.533 -3.219 1.00 82.31 109 SER A C 1
ATOM 891 O O . SER A 1 109 ? 16.716 -0.539 -2.463 1.00 82.31 109 SER A O 1
ATOM 893 N N . ILE A 1 110 ? 14.541 -1.003 -2.881 1.00 82.75 110 ILE A N 1
ATOM 894 C CA . ILE A 1 110 ? 14.217 -1.564 -1.571 1.00 82.75 110 ILE A CA 1
ATOM 895 C C . ILE A 1 110 ? 14.188 -3.083 -1.681 1.00 82.75 110 ILE A C 1
ATOM 897 O O . ILE A 1 110 ? 13.698 -3.618 -2.667 1.00 82.75 110 ILE A O 1
ATOM 901 N N . SER A 1 111 ? 14.753 -3.775 -0.693 1.00 85.69 111 SER A N 1
ATOM 902 C CA . SER A 1 111 ? 14.748 -5.242 -0.636 1.00 85.69 111 SER A CA 1
ATOM 903 C C . SER A 1 111 ? 13.658 -5.799 0.275 1.00 85.69 111 SER A C 1
ATOM 905 O O . SER A 1 111 ? 13.183 -6.912 0.068 1.00 85.69 111 SER A O 1
ATOM 907 N N . THR A 1 112 ? 13.286 -5.054 1.314 1.00 84.69 112 THR A N 1
ATOM 908 C CA . THR A 1 112 ? 12.197 -5.400 2.232 1.00 84.69 112 THR A CA 1
ATOM 909 C C . THR A 1 112 ? 11.629 -4.141 2.872 1.00 84.69 112 THR A C 1
ATOM 911 O O . THR A 1 112 ? 12.325 -3.126 2.977 1.00 84.69 112 THR A O 1
ATOM 914 N N . MET A 1 113 ? 10.368 -4.212 3.287 1.00 87.56 113 MET A N 1
ATOM 915 C CA . MET A 1 113 ? 9.604 -3.093 3.812 1.00 87.56 113 MET A CA 1
ATOM 916 C C . MET A 1 113 ? 8.682 -3.559 4.938 1.00 87.56 113 MET A C 1
ATOM 918 O O . MET A 1 113 ? 7.975 -4.551 4.783 1.00 87.56 113 MET A O 1
ATOM 922 N N . GLU A 1 114 ? 8.657 -2.826 6.048 1.00 88.88 114 GLU A N 1
ATOM 923 C CA . GLU A 1 114 ? 7.823 -3.138 7.210 1.00 88.88 114 GLU A CA 1
ATOM 924 C C . GLU A 1 114 ? 7.356 -1.854 7.910 1.00 88.88 114 GLU A C 1
ATOM 926 O O . GLU A 1 114 ? 8.052 -0.842 7.899 1.00 88.88 114 GLU A O 1
ATOM 931 N N . ALA A 1 115 ? 6.170 -1.865 8.521 1.00 87.94 115 ALA A N 1
ATOM 932 C CA . ALA A 1 115 ? 5.692 -0.747 9.334 1.00 87.94 115 ALA A CA 1
ATOM 933 C C . ALA A 1 115 ? 6.039 -0.956 10.811 1.00 87.94 115 ALA A C 1
ATOM 935 O O . ALA A 1 115 ? 5.853 -2.041 11.356 1.00 87.94 115 ALA A O 1
ATOM 936 N N . THR A 1 116 ? 6.454 0.107 11.498 1.00 86.69 116 THR A N 1
ATOM 937 C CA . THR A 1 116 ? 6.624 0.069 12.954 1.00 86.69 116 THR A CA 1
ATOM 938 C C . THR A 1 116 ? 5.277 -0.128 13.648 1.00 86.69 116 THR A C 1
ATOM 940 O O . THR A 1 116 ? 4.317 0.589 13.346 1.00 86.69 116 THR A O 1
ATOM 943 N N . LEU A 1 117 ? 5.236 -1.015 14.640 1.00 86.06 117 LEU A N 1
ATOM 944 C CA . LEU A 1 117 ? 4.076 -1.244 15.495 1.00 86.06 117 LEU A CA 1
ATOM 945 C C . LEU A 1 117 ? 4.423 -0.909 16.947 1.00 86.06 117 LEU A C 1
ATOM 947 O O . LEU A 1 117 ? 5.469 -1.312 17.451 1.00 86.06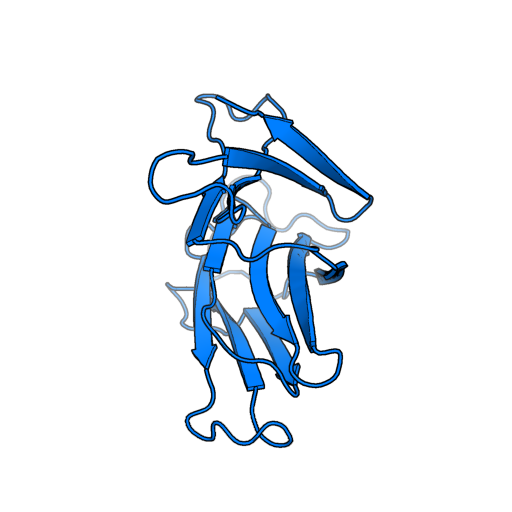 117 LEU A O 1
ATOM 951 N N . THR A 1 118 ? 3.528 -0.202 17.633 1.00 85.31 118 THR A N 1
ATOM 952 C CA . THR A 1 118 ? 3.630 0.024 19.078 1.00 85.31 118 THR A CA 1
ATOM 953 C C . THR A 1 118 ? 2.394 -0.498 19.787 1.00 85.31 118 THR A C 1
ATOM 955 O O . THR A 1 118 ? 1.302 -0.500 19.226 1.00 85.31 118 THR A O 1
ATOM 958 N N . GLU A 1 119 ? 2.564 -0.940 21.034 1.00 85.62 119 GLU A N 1
ATOM 959 C CA . GLU A 1 119 ? 1.529 -1.659 21.791 1.00 85.62 119 GLU A CA 1
ATOM 960 C C . GLU A 1 119 ? 0.208 -0.882 21.895 1.00 85.62 119 GLU A C 1
ATOM 962 O O . GLU A 1 119 ? -0.872 -1.461 21.814 1.00 85.62 119 GLU A O 1
ATOM 967 N N . LYS A 1 120 ? 0.292 0.441 22.070 1.00 85.88 120 LYS A N 1
ATOM 968 C CA . LYS A 1 120 ? -0.881 1.321 22.172 1.00 85.88 120 LYS A CA 1
ATOM 969 C C . LYS A 1 120 ? -1.180 2.102 20.892 1.00 85.88 120 LYS A C 1
ATOM 971 O O . LYS A 1 120 ? -2.166 2.826 20.871 1.00 85.88 120 LYS A O 1
ATOM 976 N N . GLY A 1 121 ? -0.330 2.020 19.865 1.00 80.56 121 GLY A N 1
ATOM 977 C CA . GLY A 1 121 ? -0.509 2.762 18.610 1.00 80.56 121 GLY A CA 1
ATOM 978 C C . GLY A 1 121 ? -0.523 4.293 18.747 1.00 80.56 121 GLY A C 1
ATOM 979 O O . GLY A 1 1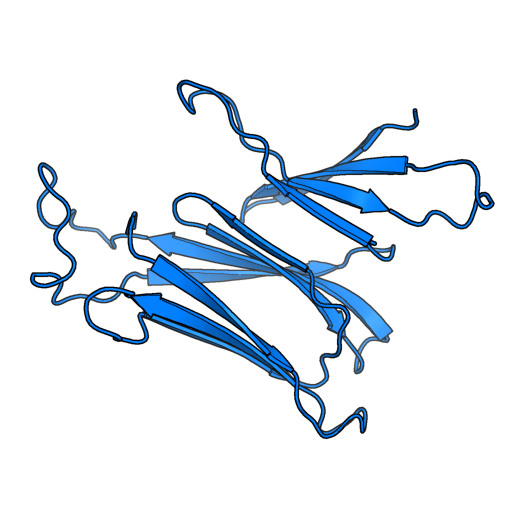21 ? -0.997 4.974 17.848 1.00 80.56 121 GLY A O 1
ATOM 980 N N . ILE A 1 122 ? -0.036 4.849 19.864 1.00 82.88 122 ILE A N 1
ATOM 981 C CA . ILE A 1 122 ? -0.077 6.302 20.136 1.00 82.88 122 ILE A CA 1
ATOM 982 C C . ILE A 1 122 ? 1.028 7.046 19.370 1.00 82.88 122 ILE A C 1
ATOM 984 O O . ILE A 1 122 ? 0.869 8.199 18.981 1.00 82.88 122 ILE A O 1
ATOM 988 N N . THR A 1 123 ? 2.178 6.400 19.178 1.00 83.31 123 THR A N 1
ATOM 989 C CA . THR A 1 123 ? 3.345 6.989 18.510 1.00 83.31 123 THR A CA 1
ATOM 990 C C . THR A 1 123 ? 3.190 6.982 16.993 1.00 83.31 123 THR A C 1
ATOM 992 O O . THR A 1 123 ? 2.634 6.036 16.437 1.00 83.31 123 THR A O 1
ATOM 995 N N . SER A 1 124 ? 3.796 7.960 16.315 1.00 78.94 124 SER A N 1
ATOM 996 C CA . SER A 1 124 ? 3.855 8.004 14.851 1.00 78.94 124 SER A CA 1
ATOM 997 C C . SER A 1 124 ? 4.387 6.698 14.255 1.00 78.94 124 SER A C 1
ATOM 999 O O . SER A 1 124 ? 5.464 6.226 14.635 1.00 78.94 124 SER A O 1
ATOM 1001 N N . ARG A 1 125 ? 3.648 6.138 13.291 1.00 77.69 125 ARG A N 1
ATOM 1002 C CA . ARG A 1 125 ? 4.093 4.976 12.516 1.00 77.69 125 ARG A CA 1
ATOM 1003 C C . ARG A 1 125 ? 5.093 5.413 11.450 1.00 77.69 125 ARG A C 1
ATOM 1005 O O . ARG A 1 125 ? 4.879 6.397 10.748 1.00 77.69 125 ARG A O 1
ATOM 1012 N N . HIS A 1 126 ? 6.172 4.657 11.336 1.00 82.19 126 HIS A N 1
ATOM 1013 C CA . HIS A 1 126 ? 7.199 4.823 10.319 1.00 82.19 126 HIS A CA 1
ATOM 1014 C C . HIS A 1 126 ? 7.263 3.559 9.466 1.00 82.19 126 HIS A C 1
ATOM 1016 O O . HIS A 1 126 ? 6.969 2.460 9.939 1.00 82.19 126 HIS A O 1
ATOM 1022 N N . LEU A 1 127 ? 7.652 3.717 8.207 1.00 82.56 127 LEU A N 1
ATOM 1023 C CA . LEU A 1 127 ? 7.899 2.618 7.291 1.00 82.56 127 LEU A CA 1
ATOM 1024 C C . LEU A 1 127 ? 9.409 2.379 7.233 1.00 82.56 127 LEU A C 1
ATOM 1026 O O . LEU A 1 127 ? 10.177 3.257 6.856 1.00 82.56 127 LEU A O 1
ATOM 1030 N N . LEU A 1 128 ? 9.848 1.208 7.664 1.00 84.06 128 LEU A N 1
ATOM 1031 C CA . LEU A 1 128 ? 11.237 0.779 7.618 1.00 84.06 128 LEU A CA 1
ATOM 1032 C C . LE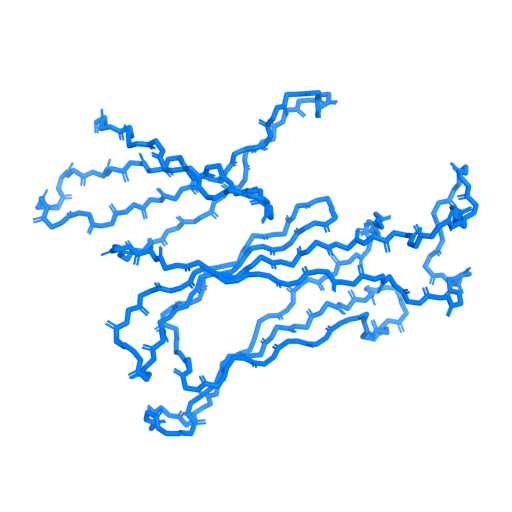U A 1 128 ? 11.470 0.067 6.289 1.00 84.06 128 LEU A C 1
ATOM 1034 O O . LEU A 1 128 ? 10.793 -0.910 5.982 1.00 84.06 128 LEU A O 1
ATOM 1038 N N . GLY A 1 129 ? 12.415 0.561 5.495 1.00 81.38 129 GLY A N 1
ATOM 1039 C CA . GLY A 1 129 ? 12.847 -0.062 4.250 1.00 81.38 129 GLY A CA 1
ATOM 1040 C C . GLY A 1 129 ? 14.322 -0.429 4.321 1.00 81.38 129 GLY A C 1
ATOM 1041 O O . GLY A 1 129 ? 15.155 0.405 4.680 1.00 81.38 129 GLY A O 1
ATOM 1042 N N . GLN A 1 130 ? 14.673 -1.659 3.958 1.00 81.69 130 GLN A N 1
ATOM 1043 C CA . GLN A 1 130 ? 16.073 -2.022 3.755 1.00 81.69 130 GLN A CA 1
ATOM 1044 C C . GLN A 1 130 ? 16.479 -1.623 2.339 1.00 81.69 130 GLN A C 1
ATOM 1046 O O . GLN A 1 130 ? 15.871 -2.054 1.358 1.00 81.69 130 GLN A O 1
ATOM 1051 N N . CYS A 1 131 ? 17.505 -0.785 2.237 1.00 75.19 131 CYS A N 1
ATOM 1052 C CA . CYS A 1 131 ? 18.002 -0.290 0.966 1.00 75.19 131 CYS A CA 1
ATOM 1053 C C . CYS A 1 131 ? 19.287 -1.024 0.585 1.00 75.19 131 CYS A C 1
ATOM 1055 O O . CYS A 1 131 ? 20.232 -1.106 1.374 1.00 75.19 131 CYS A O 1
ATOM 1057 N N . CYS A 1 132 ? 19.365 -1.487 -0.660 1.00 67.88 132 CYS A N 1
ATOM 1058 C CA . CYS A 1 132 ? 20.623 -1.947 -1.239 1.00 67.88 132 CYS A CA 1
ATOM 1059 C C . CYS A 1 132 ? 21.425 -0.724 -1.698 1.00 67.88 132 CYS A C 1
ATOM 1061 O O . CYS A 1 132 ? 21.437 -0.385 -2.880 1.00 67.88 132 CYS A O 1
ATOM 1063 N N . LEU A 1 133 ? 22.067 -0.008 -0.772 1.00 61.47 133 LEU A N 1
ATOM 1064 C CA . LEU A 1 133 ? 23.101 0.944 -1.176 1.00 61.47 133 LEU A CA 1
ATOM 1065 C C . LEU A 1 133 ? 24.274 0.125 -1.717 1.00 61.47 133 LEU A C 1
ATOM 1067 O O . LEU A 1 133 ? 24.683 -0.843 -1.086 1.00 61.47 133 LEU A O 1
ATOM 1071 N N . GLY A 1 134 ? 24.805 0.485 -2.888 1.00 54.62 134 GLY A N 1
ATOM 1072 C CA . GLY A 1 134 ? 25.892 -0.227 -3.584 1.00 54.62 134 GLY A CA 1
ATOM 1073 C C . GLY A 1 134 ? 27.241 -0.267 -2.844 1.00 54.62 134 GLY A C 1
ATOM 1074 O O . GLY A 1 134 ? 28.286 -0.421 -3.469 1.00 54.62 134 GLY A O 1
ATOM 1075 N N . MET A 1 135 ? 27.235 -0.112 -1.523 1.00 53.81 135 MET A N 1
ATOM 1076 C CA . MET A 1 135 ? 28.370 -0.198 -0.619 1.00 53.81 135 MET A CA 1
ATOM 1077 C C . MET A 1 135 ? 28.603 -1.666 -0.230 1.00 53.81 135 MET A C 1
ATOM 1079 O O . MET A 1 135 ? 28.515 -2.023 0.930 1.00 53.81 135 MET A O 1
ATOM 1083 N N . GLY A 1 136 ? 28.892 -2.537 -1.201 1.00 48.69 136 GLY A N 1
ATOM 1084 C CA . GLY A 1 136 ? 29.320 -3.922 -0.951 1.00 48.69 136 GLY A CA 1
ATOM 1085 C C . GLY A 1 136 ? 28.313 -4.844 -0.223 1.00 48.69 136 GLY A C 1
ATOM 1086 O O . GLY A 1 136 ? 27.247 -4.424 0.214 1.00 48.69 136 GLY A O 1
ATOM 1087 N N . PRO A 1 137 ? 28.633 -6.144 -0.092 1.00 52.56 137 PRO A N 1
ATOM 1088 C CA . PRO A 1 137 ? 27.733 -7.152 0.482 1.00 52.56 137 PRO A CA 1
ATOM 1089 C C . PRO A 1 137 ? 27.587 -7.089 2.014 1.00 52.56 137 PRO A C 1
ATOM 1091 O O . PRO A 1 137 ? 26.834 -7.876 2.577 1.00 52.56 137 PRO A O 1
ATOM 1094 N N . THR A 1 138 ? 28.315 -6.203 2.699 1.00 47.12 138 THR A N 1
ATOM 1095 C CA . THR A 1 138 ? 28.403 -6.172 4.170 1.00 47.12 138 THR A CA 1
ATOM 1096 C C . THR A 1 138 ? 27.644 -5.024 4.830 1.00 47.12 138 THR A C 1
ATOM 1098 O O . THR A 1 138 ? 27.470 -5.063 6.044 1.00 47.12 138 THR A O 1
ATOM 1101 N N . TYR A 1 139 ? 27.201 -4.010 4.080 1.00 48.06 139 TYR A N 1
ATOM 1102 C CA . TYR A 1 139 ? 26.531 -2.839 4.649 1.00 48.06 139 TYR A CA 1
ATOM 1103 C C . TYR A 1 139 ? 25.051 -2.845 4.269 1.00 48.06 139 TYR A C 1
ATOM 1105 O O . TYR A 1 139 ? 24.675 -2.577 3.129 1.00 48.06 139 TYR A O 1
ATOM 1113 N N . HIS A 1 140 ? 24.197 -3.162 5.240 1.00 55.88 140 HIS A N 1
ATOM 1114 C CA . HIS A 1 140 ? 22.753 -3.028 5.102 1.00 55.88 140 HIS A CA 1
ATOM 1115 C C . HIS A 1 140 ? 22.325 -1.701 5.714 1.00 55.88 140 HIS A C 1
ATOM 1117 O O . HIS A 1 140 ? 22.382 -1.521 6.924 1.00 55.88 140 HIS A O 1
ATOM 1123 N N . THR A 1 141 ? 21.897 -0.760 4.877 1.00 57.97 141 THR A N 1
ATOM 1124 C CA . THR A 1 141 ? 21.381 0.521 5.362 1.00 57.97 141 THR A CA 1
ATOM 1125 C C . THR A 1 141 ? 19.871 0.442 5.505 1.00 57.97 141 THR A C 1
ATOM 1127 O O . THR A 1 141 ? 19.156 0.144 4.543 1.00 57.97 141 THR A O 1
ATOM 1130 N N . PHE A 1 142 ? 19.387 0.729 6.710 1.00 57.75 142 PHE A N 1
ATOM 1131 C CA . PHE A 1 142 ? 17.964 0.849 6.986 1.00 57.75 142 PHE A CA 1
ATOM 1132 C C . PHE A 1 142 ? 17.541 2.302 6.778 1.00 57.75 142 PHE A C 1
ATOM 1134 O O . PHE A 1 142 ? 18.084 3.237 7.367 1.00 57.75 142 PHE A O 1
ATOM 1141 N N . VAL A 1 143 ? 16.560 2.511 5.912 1.00 62.75 143 VAL A N 1
ATOM 1142 C CA . VAL A 1 143 ? 15.957 3.823 5.700 1.00 62.75 143 VAL A CA 1
ATOM 1143 C C . VAL A 1 143 ? 14.605 3.815 6.392 1.00 62.75 143 VAL A C 1
ATOM 1145 O O . VAL A 1 143 ? 13.724 3.035 6.037 1.00 62.75 143 VAL A O 1
ATOM 1148 N N . ALA A 1 144 ? 14.437 4.690 7.382 1.00 56.38 144 ALA A N 1
ATOM 1149 C CA . ALA A 1 144 ? 13.120 4.966 7.930 1.00 56.38 144 ALA A CA 1
ATOM 1150 C C . ALA A 1 144 ? 12.467 6.027 7.042 1.00 56.38 144 ALA A C 1
ATOM 1152 O O . ALA A 1 144 ? 12.894 7.183 6.982 1.00 56.38 144 ALA A O 1
ATOM 1153 N N . VAL A 1 145 ? 11.435 5.618 6.323 1.00 61.25 145 VAL A N 1
ATOM 1154 C CA . VAL A 1 145 ? 10.590 6.488 5.523 1.00 61.25 145 VAL A CA 1
ATOM 1155 C C . VAL A 1 145 ? 9.353 6.806 6.359 1.00 61.25 145 VAL A C 1
ATOM 1157 O O . VAL A 1 145 ? 8.515 5.948 6.624 1.00 61.25 145 VAL A O 1
ATOM 1160 N N . ALA A 1 146 ? 9.219 8.050 6.808 1.00 55.59 146 ALA A N 1
ATOM 1161 C CA . ALA A 1 146 ? 7.935 8.526 7.298 1.00 55.59 146 ALA A CA 1
ATOM 1162 C C . ALA A 1 146 ? 7.058 8.790 6.071 1.00 55.59 146 ALA A C 1
ATOM 1164 O O . ALA A 1 146 ? 7.304 9.725 5.301 1.00 55.59 146 ALA A O 1
ATOM 1165 N N . VAL A 1 147 ? 6.069 7.924 5.872 1.00 55.06 147 VAL A N 1
ATOM 1166 C CA . VAL A 1 147 ? 5.082 8.060 4.808 1.00 55.06 147 VAL A CA 1
ATOM 1167 C C . VAL A 1 147 ? 3.826 8.670 5.417 1.00 55.06 147 VAL A C 1
ATOM 1169 O O . VAL A 1 147 ? 3.149 8.038 6.220 1.00 55.06 147 VAL A O 1
ATOM 1172 N N . SER A 1 148 ? 3.527 9.911 5.052 1.00 52.38 148 SER A N 1
ATOM 1173 C CA . SER A 1 148 ? 2.229 10.547 5.276 1.00 52.38 148 SER A CA 1
ATOM 1174 C C . SER A 1 148 ? 1.806 11.191 3.962 1.00 52.38 148 SER A C 1
ATOM 1176 O O . SER A 1 148 ? 2.655 11.776 3.286 1.00 52.38 148 SER A O 1
ATOM 1178 N N . ILE A 1 149 ? 0.517 11.136 3.600 1.00 49.28 149 ILE A N 1
ATOM 1179 C CA . ILE A 1 149 ? 0.009 11.751 2.357 1.00 49.28 149 ILE A CA 1
ATOM 1180 C C . ILE A 1 149 ? 0.435 13.225 2.189 1.00 49.28 149 ILE A C 1
ATOM 1182 O O . ILE A 1 149 ? 0.589 13.710 1.071 1.00 49.28 149 ILE A O 1
ATOM 1186 N N . GLN A 1 150 ? 0.728 13.961 3.265 1.00 41.69 150 GLN A N 1
ATOM 1187 C CA . GLN A 1 150 ? 1.193 15.348 3.137 1.00 41.69 150 GLN A CA 1
ATOM 1188 C C . GLN A 1 150 ? 2.705 15.518 2.938 1.00 41.69 150 GLN A C 1
ATOM 1190 O O . GLN A 1 150 ? 3.129 16.575 2.469 1.00 41.69 150 GLN A O 1
ATOM 1195 N N . LYS A 1 151 ? 3.531 14.522 3.279 1.00 48.50 151 LYS A N 1
ATOM 1196 C CA . LYS A 1 151 ? 4.994 14.580 3.152 1.00 48.50 151 LYS A CA 1
ATOM 1197 C C . LYS A 1 151 ? 5.614 13.183 3.200 1.00 48.50 151 LYS A C 1
ATOM 1199 O O . LYS A 1 151 ? 5.373 12.424 4.134 1.00 48.50 151 LYS A O 1
ATOM 1204 N N . LEU A 1 152 ? 6.521 12.923 2.261 1.00 51.53 152 LEU A N 1
ATOM 1205 C CA . LEU A 1 152 ? 7.517 11.864 2.391 1.00 51.53 152 LEU A CA 1
ATOM 1206 C C . LEU A 1 152 ? 8.757 12.459 3.071 1.00 51.53 152 LEU A C 1
ATOM 1208 O O . LEU A 1 152 ? 9.401 13.337 2.496 1.00 51.53 152 LEU A O 1
ATOM 1212 N N . TYR A 1 153 ? 9.095 12.000 4.276 1.00 54.25 153 TYR A N 1
ATOM 1213 C CA . TYR A 1 153 ? 10.386 12.309 4.896 1.00 54.25 153 TYR A CA 1
ATOM 1214 C C . TYR A 1 153 ? 11.219 11.034 4.975 1.00 54.25 153 TYR A C 1
ATOM 1216 O O . TYR A 1 153 ? 10.795 10.046 5.569 1.00 54.25 153 TYR A O 1
ATOM 1224 N N . SER A 1 154 ? 12.414 11.051 4.394 1.00 52.53 154 SER A N 1
ATOM 1225 C CA . SER A 1 154 ? 13.393 9.975 4.553 1.00 52.53 154 SER A CA 1
ATOM 1226 C C . SER A 1 154 ? 14.405 10.367 5.626 1.00 52.53 154 SER A C 1
ATOM 1228 O O . SER A 1 154 ? 15.131 11.347 5.444 1.00 52.53 154 SER A O 1
ATOM 1230 N N . LEU A 1 155 ? 14.485 9.598 6.712 1.00 50.75 155 LEU A N 1
ATOM 1231 C CA . LEU A 1 155 ? 15.647 9.611 7.596 1.00 50.75 155 LEU A CA 1
ATOM 1232 C C . LEU A 1 155 ? 16.523 8.400 7.269 1.00 50.75 155 LEU A C 1
ATOM 1234 O O . LEU A 1 155 ? 16.091 7.248 7.341 1.00 50.75 155 LEU A O 1
ATOM 1238 N N . PHE A 1 156 ? 17.769 8.678 6.899 1.00 48.78 156 PHE A N 1
ATOM 1239 C CA . PHE A 1 156 ? 18.774 7.650 6.673 1.00 48.78 156 PHE A CA 1
ATOM 1240 C C . PHE A 1 156 ? 19.384 7.253 8.015 1.00 48.78 156 PHE A C 1
ATOM 1242 O O . PHE A 1 156 ? 19.990 8.089 8.684 1.00 48.78 156 PHE A O 1
ATOM 1249 N N . TYR A 1 157 ? 19.243 5.983 8.390 1.00 46.97 157 TYR A N 1
ATOM 1250 C CA . TYR A 1 157 ? 19.961 5.407 9.519 1.00 46.97 157 TYR A CA 1
ATOM 1251 C C . TYR A 1 157 ? 21.042 4.483 8.957 1.00 46.97 157 TYR A C 1
ATOM 1253 O O . TYR A 1 157 ? 20.765 3.416 8.412 1.00 46.97 157 TYR A O 1
ATOM 1261 N N . VAL A 1 158 ? 22.295 4.924 9.039 1.00 36.78 158 VAL A N 1
ATOM 1262 C CA . VAL A 1 158 ? 23.446 4.067 8.741 1.00 36.78 158 VAL A CA 1
ATOM 1263 C C . VAL A 1 158 ? 23.805 3.349 10.039 1.00 36.78 158 VAL A C 1
ATOM 1265 O O . VAL A 1 158 ? 24.179 4.007 11.008 1.00 36.78 158 VAL A O 1
ATOM 1268 N N . THR A 1 159 ? 23.653 2.027 10.066 1.00 45.47 159 THR A N 1
ATOM 1269 C CA . THR A 1 159 ? 24.200 1.146 11.111 1.00 45.47 159 THR A CA 1
ATOM 1270 C C . THR A 1 159 ? 25.198 0.192 10.496 1.00 45.47 159 THR A C 1
ATOM 1272 O O . THR A 1 159 ? 24.853 -0.365 9.428 1.00 45.47 159 THR A O 1
#

Radius of gyration: 17.03 Å; chains: 1; bounding box: 53×27×45 Å